Protein AF-A0AAV9N0G5-F1 (afdb_monomer)

Nearest PDB structures (foldseek):
  5c22-assembly3_C  TM=3.221E-01  e=1.112E+00  Escherichia coli
  5c22-assembly4_D  TM=3.201E-01  e=1.298E+00  Escherichia coli
  5c21-assembly1_B  TM=3.237E-01  e=1.767E+00  Escherichia coli
  5arn-assembly1_A  TM=2.434E-01  e=1.366E+00  Methylosinus trichosporium OB3b
  5c21-assembly1_A  TM=2.862E-01  e=2.170E+00  Escherichia coli

InterPro domains:
  IPR046539 Domain of unknown function DUF6604 [PF20253] (53-133)

pLDDT: mean 72.43, std 19.93, range [34.47, 94.75]

Sequence (168 aa):
MKMAGHTISQRSSWASLNTSDSENSGSDNDLEYKKCYGTSKRASRNVQSWLEREALWAPKTSKVSDLEGIAKTLVKTNVQMPDNILDDLKKTIECRKELNDIHKSRGNGDQSHIFALNAYRKVFKAFCPISPPPSPPQMPAVVSGNQSYALRLLDSKPKYTKKDPMWE

Mean predicted aligned error: 17.74 Å

Solvent-accessible surface area (backbone atoms only — not comparable to full-ato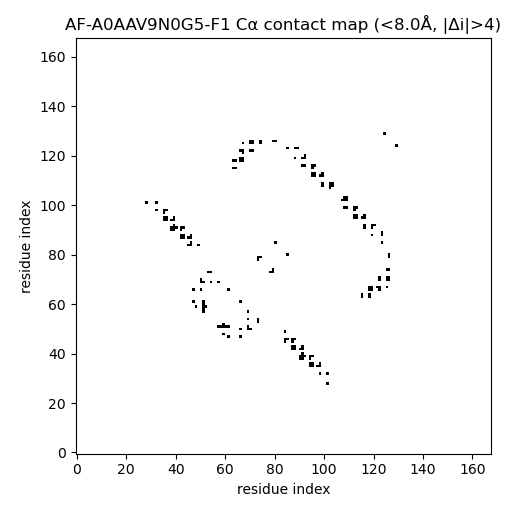m values): 10844 Å² total; per-residue (Å²): 134,90,81,85,90,86,83,86,84,84,79,88,82,89,85,88,85,88,88,85,91,80,80,98,75,70,62,62,71,52,50,50,44,51,52,33,51,54,49,22,54,53,26,45,47,52,40,48,55,48,54,31,61,74,36,75,86,48,59,94,75,66,53,67,82,47,46,40,59,52,38,46,52,38,44,75,71,70,52,77,80,54,68,73,48,49,50,27,46,52,49,23,42,51,28,28,48,51,51,41,51,54,24,46,76,71,74,51,71,52,62,67,40,52,53,49,33,54,32,52,51,46,30,49,45,49,76,51,62,77,73,74,74,81,71,76,80,79,71,78,83,77,86,70,82,83,79,84,92,87,84,86,89,86,86,75,82,85,83,86,59,103,78,65,79,90,79,119

Structure (mmCIF, N/CA/C/O backbone):
data_AF-A0AAV9N0G5-F1
#
_entry.id   AF-A0AAV9N0G5-F1
#
loop_
_atom_site.group_PDB
_atom_site.id
_atom_site.type_symbol
_atom_site.label_atom_id
_atom_site.label_alt_id
_atom_site.label_comp_id
_atom_site.label_asym_id
_atom_site.label_entity_id
_atom_site.label_seq_id
_atom_site.pdbx_PDB_ins_code
_atom_site.Cartn_x
_atom_site.Cartn_y
_atom_site.Cartn_z
_atom_site.occupancy
_atom_site.B_iso_or_equiv
_atom_site.auth_seq_id
_atom_site.auth_comp_id
_atom_site.auth_asym_id
_atom_site.auth_atom_id
_atom_site.pdbx_PDB_model_num
ATOM 1 N N . MET A 1 1 ? 3.344 48.373 12.106 1.00 39.03 1 MET A N 1
ATOM 2 C CA . MET A 1 1 ? 2.168 47.992 11.285 1.00 39.03 1 MET A CA 1
ATOM 3 C C . MET A 1 1 ? 2.707 47.320 10.019 1.00 39.03 1 MET A C 1
ATOM 5 O O . MET A 1 1 ? 3.513 47.950 9.359 1.00 39.03 1 MET A O 1
ATOM 9 N N . LYS A 1 2 ? 2.674 45.975 9.918 1.00 41.28 2 LYS A N 1
ATOM 10 C CA . LYS A 1 2 ? 1.790 45.144 9.045 1.00 41.28 2 LYS A CA 1
ATOM 11 C C . LYS A 1 2 ? 1.690 45.667 7.587 1.00 41.28 2 LYS A C 1
ATOM 13 O O . LYS A 1 2 ? 1.380 46.836 7.448 1.00 41.28 2 LYS A O 1
ATOM 18 N N . MET A 1 3 ? 1.824 44.920 6.479 1.00 38.88 3 MET A N 1
ATOM 19 C CA . MET A 1 3 ? 1.964 43.482 6.148 1.00 38.88 3 MET A CA 1
ATOM 20 C C . MET A 1 3 ? 2.287 43.321 4.635 1.00 38.88 3 MET A C 1
ATOM 22 O O . MET A 1 3 ? 1.864 44.166 3.858 1.00 38.88 3 MET A O 1
ATOM 26 N N . ALA A 1 4 ? 2.894 42.171 4.282 1.00 42.44 4 ALA A N 1
ATOM 27 C CA . ALA A 1 4 ? 2.817 41.384 3.026 1.00 42.44 4 ALA A CA 1
ATOM 28 C C . ALA A 1 4 ? 3.268 42.024 1.682 1.00 42.44 4 ALA A C 1
ATOM 30 O O . ALA A 1 4 ? 2.810 43.087 1.301 1.00 42.44 4 ALA A O 1
ATOM 31 N N . GLY A 1 5 ? 4.127 41.425 0.846 1.00 43.84 5 GLY A N 1
ATOM 32 C CA . GLY A 1 5 ? 4.474 40.010 0.670 1.00 43.84 5 GLY A CA 1
ATOM 33 C C . GLY A 1 5 ? 3.570 39.340 -0.375 1.00 43.84 5 GLY A C 1
ATOM 34 O O . GLY A 1 5 ? 2.619 38.669 0.004 1.00 43.84 5 GLY A O 1
ATOM 35 N N . HIS A 1 6 ? 3.860 39.520 -1.669 1.00 37.34 6 HIS A N 1
ATOM 36 C CA . HIS A 1 6 ? 3.240 38.776 -2.775 1.00 37.34 6 HIS A CA 1
ATOM 37 C C . HIS A 1 6 ? 4.332 38.102 -3.614 1.00 37.34 6 HIS A C 1
ATOM 39 O O . HIS A 1 6 ? 5.099 38.773 -4.300 1.00 37.34 6 HIS A O 1
ATOM 45 N N . THR A 1 7 ? 4.391 36.772 -3.572 1.00 47.69 7 THR A N 1
ATOM 46 C CA . THR A 1 7 ? 5.164 35.934 -4.497 1.00 47.69 7 THR A CA 1
ATOM 47 C C . THR A 1 7 ? 4.198 35.193 -5.419 1.00 47.69 7 THR A C 1
ATOM 49 O O . THR A 1 7 ? 3.305 34.474 -4.974 1.00 47.69 7 THR A O 1
ATOM 52 N N . ILE A 1 8 ? 4.361 35.406 -6.726 1.00 45.44 8 ILE A N 1
ATOM 53 C CA . ILE A 1 8 ? 3.591 34.766 -7.798 1.00 45.44 8 ILE A CA 1
ATOM 54 C C . ILE A 1 8 ? 4.227 33.410 -8.131 1.00 45.44 8 ILE A C 1
ATOM 56 O O . ILE A 1 8 ? 5.426 33.305 -8.380 1.00 45.44 8 ILE A O 1
ATOM 60 N N . SER A 1 9 ? 3.393 32.371 -8.117 1.00 38.22 9 SER A N 1
ATOM 61 C CA . SER A 1 9 ? 3.728 30.980 -8.418 1.00 38.22 9 SER A CA 1
ATOM 62 C C . SER A 1 9 ? 3.888 30.776 -9.929 1.00 38.22 9 SER A C 1
ATOM 64 O O . SER A 1 9 ? 2.927 30.933 -10.683 1.00 38.22 9 SER A O 1
ATOM 66 N N . GLN A 1 10 ? 5.093 30.414 -10.381 1.00 39.56 10 GLN A N 1
ATOM 67 C CA . GLN A 1 10 ? 5.304 29.930 -11.744 1.00 39.56 10 GLN A CA 1
ATOM 68 C C . GLN A 1 10 ? 4.916 28.452 -11.850 1.00 39.56 10 GLN A C 1
ATOM 70 O O . GLN A 1 10 ? 5.465 27.579 -11.180 1.00 39.56 10 GLN A O 1
ATOM 75 N N . ARG A 1 11 ? 3.944 28.192 -12.723 1.00 34.47 11 ARG A N 1
ATOM 76 C CA . ARG A 1 11 ? 3.442 26.874 -13.101 1.00 34.47 11 ARG A CA 1
ATOM 77 C C . ARG A 1 11 ? 4.265 26.401 -14.302 1.00 34.47 11 ARG A C 1
ATOM 79 O O . ARG A 1 11 ? 4.110 26.941 -15.393 1.00 34.47 11 ARG A O 1
ATOM 86 N N . SER A 1 12 ? 5.164 25.438 -14.108 1.00 37.09 12 SER A N 1
ATOM 87 C CA . SER A 1 12 ? 5.971 24.890 -15.204 1.00 37.09 12 SER A CA 1
ATOM 88 C C . SER A 1 12 ? 5.101 24.101 -16.183 1.00 37.09 12 SER A C 1
ATOM 90 O O . SER A 1 12 ? 4.548 23.051 -15.857 1.00 37.09 12 SER A O 1
ATOM 92 N N . SER A 1 13 ? 4.997 24.663 -17.383 1.00 36.81 13 SER A N 1
ATOM 93 C CA . SER A 1 13 ? 4.551 24.041 -18.623 1.00 36.81 13 SER A CA 1
ATOM 94 C C . SER A 1 13 ? 5.612 23.047 -19.103 1.00 36.81 13 SER A C 1
ATOM 96 O O . SER A 1 13 ? 6.780 23.414 -19.197 1.00 36.81 13 SER A O 1
ATOM 98 N N . TRP A 1 14 ? 5.221 21.814 -19.421 1.00 37.12 14 TRP A N 1
ATOM 99 C CA . TRP A 1 14 ? 6.067 20.871 -20.158 1.00 37.12 14 TRP A CA 1
ATOM 100 C C . TRP A 1 14 ? 5.244 20.239 -21.275 1.00 37.12 14 TRP A C 1
ATOM 102 O O . TRP A 1 14 ? 4.683 19.156 -21.135 1.00 37.12 14 TRP A O 1
ATOM 112 N N . ALA A 1 15 ? 5.162 20.959 -22.389 1.00 41.78 15 ALA A N 1
ATOM 113 C CA . ALA A 1 15 ? 4.809 20.408 -23.683 1.00 41.78 15 ALA A CA 1
ATOM 114 C C . ALA A 1 15 ? 5.865 20.868 -24.690 1.00 41.78 15 ALA A C 1
ATOM 116 O O . ALA A 1 15 ? 5.997 22.071 -24.917 1.00 41.78 15 ALA A O 1
ATOM 117 N N . SER A 1 16 ? 6.594 19.899 -25.256 1.00 37.62 16 SER A N 1
ATOM 118 C CA . SER A 1 16 ? 7.102 19.817 -26.643 1.00 37.62 16 SER A CA 1
ATOM 119 C C . SER A 1 16 ? 8.490 19.173 -26.694 1.00 37.62 16 SER A C 1
ATOM 121 O O . SER A 1 16 ? 9.440 19.735 -26.159 1.00 37.62 16 SER A O 1
ATOM 123 N N . LEU A 1 17 ? 8.616 18.028 -27.376 1.00 37.16 17 LEU A N 1
ATOM 124 C CA . LEU A 1 17 ? 9.277 17.921 -28.690 1.00 37.16 17 LEU A CA 1
ATOM 125 C C . LEU A 1 17 ? 9.405 16.452 -29.138 1.00 37.16 17 LEU A C 1
ATOM 127 O O . LEU A 1 17 ? 9.778 15.574 -28.366 1.00 37.16 17 LEU A O 1
ATOM 131 N N . ASN A 1 18 ? 9.076 16.231 -30.412 1.00 44.88 18 ASN A N 1
ATOM 132 C CA . ASN A 1 18 ? 9.256 14.997 -31.176 1.00 44.88 18 ASN A CA 1
ATOM 133 C C . ASN A 1 18 ? 10.724 14.814 -31.621 1.00 44.88 18 ASN A C 1
ATOM 135 O O . ASN A 1 18 ? 11.411 15.806 -31.867 1.00 44.88 18 ASN A O 1
ATOM 139 N N . THR A 1 19 ? 11.113 13.562 -31.907 1.00 38.09 19 THR A N 1
ATOM 140 C CA . THR A 1 19 ? 11.523 13.000 -33.231 1.00 38.09 19 THR A CA 1
ATOM 141 C C . THR A 1 19 ? 12.751 12.068 -33.157 1.00 38.09 19 THR A C 1
ATOM 143 O O . THR A 1 19 ? 13.756 12.409 -32.540 1.00 38.09 19 THR A O 1
ATOM 146 N N . SER A 1 20 ? 12.636 10.953 -33.898 1.00 40.00 20 SER A N 1
ATOM 147 C CA . SER A 1 20 ? 13.678 10.128 -34.547 1.00 40.00 20 SER A CA 1
ATOM 148 C C . SER A 1 20 ? 14.148 8.830 -33.868 1.00 40.00 20 SER A C 1
ATOM 150 O O . SER A 1 20 ? 14.986 8.820 -32.974 1.00 40.00 20 SER A O 1
ATOM 152 N N . ASP A 1 21 ? 13.574 7.741 -34.391 1.00 47.88 21 ASP A N 1
ATOM 153 C CA . ASP A 1 21 ? 14.130 6.418 -34.716 1.00 47.88 21 ASP A CA 1
ATOM 154 C C . ASP A 1 21 ? 15.424 5.942 -34.031 1.00 47.88 21 ASP A C 1
ATOM 156 O O . ASP A 1 21 ? 16.530 6.349 -34.385 1.00 47.88 21 ASP A O 1
ATOM 160 N N . SER A 1 22 ? 15.282 4.937 -33.157 1.00 39.03 22 SER A N 1
ATOM 161 C CA . SER A 1 22 ? 16.315 3.919 -32.931 1.00 39.03 22 SER A CA 1
ATOM 162 C C . SER A 1 22 ? 15.704 2.643 -32.323 1.00 39.03 22 SER A C 1
ATOM 164 O O . SER A 1 22 ? 15.284 2.607 -31.170 1.00 39.03 22 SER A O 1
ATOM 166 N N . GLU A 1 23 ? 15.575 1.626 -33.173 1.00 41.84 23 GLU A N 1
ATOM 167 C CA . GLU A 1 23 ? 15.734 0.190 -32.894 1.00 41.84 23 GLU A CA 1
ATOM 168 C C . GLU A 1 23 ? 15.075 -0.417 -31.630 1.00 41.84 23 GLU A C 1
ATOM 170 O O . GLU A 1 23 ? 15.661 -0.603 -30.567 1.00 41.84 23 GLU A O 1
ATOM 175 N N . ASN A 1 24 ? 13.817 -0.822 -31.816 1.00 47.38 24 ASN A N 1
ATOM 176 C CA . ASN A 1 24 ? 13.238 -2.142 -31.514 1.00 47.38 24 ASN A CA 1
ATOM 177 C C . ASN A 1 24 ? 14.028 -3.131 -30.608 1.00 47.38 24 ASN A C 1
ATOM 179 O O . ASN A 1 24 ? 14.406 -4.216 -31.046 1.00 47.38 24 ASN A O 1
ATOM 183 N N . SER A 1 25 ? 14.212 -2.808 -29.324 1.00 41.94 25 SER A N 1
ATOM 184 C CA . SER A 1 25 ? 14.412 -3.812 -28.248 1.00 41.94 25 SER A CA 1
ATOM 185 C C . SER A 1 25 ? 13.961 -3.359 -26.845 1.00 41.94 25 SER A C 1
ATOM 187 O O . SER A 1 25 ? 13.919 -4.162 -25.915 1.00 41.94 25 SER A O 1
ATOM 189 N N . GLY A 1 26 ? 13.542 -2.097 -26.680 1.00 50.53 26 GLY A N 1
ATOM 190 C CA . GLY A 1 26 ? 13.074 -1.531 -25.404 1.00 50.53 26 GLY A CA 1
ATOM 191 C C . GLY A 1 26 ? 11.568 -1.649 -25.125 1.00 50.53 26 GLY A C 1
ATOM 192 O O . GLY A 1 26 ? 11.080 -1.014 -24.199 1.00 50.53 26 GLY A O 1
ATOM 193 N N . SER A 1 27 ? 10.808 -2.403 -25.926 1.00 56.56 27 SER A N 1
ATOM 194 C CA . SER A 1 27 ? 9.344 -2.257 -26.018 1.00 56.56 27 SER A CA 1
ATOM 195 C C . SER A 1 27 ? 8.553 -2.855 -24.846 1.00 56.56 27 SER A C 1
ATOM 197 O O . SER A 1 27 ? 7.741 -2.157 -24.243 1.00 56.56 27 SER A O 1
ATOM 199 N N . ASP A 1 28 ? 8.767 -4.127 -24.502 1.00 60.72 28 ASP A N 1
ATOM 200 C CA . ASP A 1 28 ? 7.856 -4.826 -23.578 1.00 60.72 28 ASP A CA 1
ATOM 201 C C . ASP A 1 28 ? 8.125 -4.496 -22.110 1.00 60.72 28 ASP A C 1
ATOM 203 O O . ASP A 1 28 ? 7.219 -4.087 -21.386 1.00 60.72 28 ASP A O 1
ATOM 207 N N . ASN A 1 29 ? 9.388 -4.561 -21.678 1.00 64.31 29 ASN A N 1
ATOM 208 C CA . ASN A 1 29 ? 9.750 -4.308 -20.281 1.00 64.31 29 ASN A CA 1
ATOM 209 C C . ASN A 1 29 ? 9.427 -2.872 -19.832 1.00 64.31 29 ASN A C 1
ATOM 211 O O . ASN A 1 29 ? 9.123 -2.653 -18.662 1.00 64.31 29 ASN A O 1
ATOM 215 N N . ASP A 1 30 ? 9.490 -1.880 -20.726 1.00 75.56 30 ASP A N 1
ATOM 216 C CA . ASP A 1 30 ? 9.116 -0.497 -20.400 1.00 75.56 30 ASP A CA 1
ATOM 217 C C . ASP A 1 30 ? 7.597 -0.290 -20.371 1.00 75.56 30 ASP A C 1
ATOM 219 O O . ASP A 1 30 ? 7.098 0.527 -19.588 1.00 75.56 30 ASP A O 1
ATOM 223 N N . LEU A 1 31 ? 6.847 -1.022 -21.197 1.00 77.94 31 LEU A N 1
ATOM 224 C CA . LEU A 1 31 ? 5.388 -0.963 -21.215 1.00 77.94 31 LEU A CA 1
ATOM 225 C C . LEU A 1 31 ? 4.798 -1.687 -19.996 1.00 77.94 31 LEU A C 1
ATOM 227 O O . LEU A 1 31 ? 3.925 -1.137 -19.315 1.00 77.94 31 LEU A O 1
ATOM 231 N N . GLU A 1 32 ? 5.352 -2.850 -19.648 1.00 80.56 32 GLU A N 1
ATOM 232 C CA . GLU A 1 32 ? 5.075 -3.562 -18.399 1.00 80.56 32 GLU A CA 1
ATOM 233 C C . GLU A 1 32 ? 5.460 -2.722 -17.182 1.00 80.56 32 GLU A C 1
ATOM 235 O O . GLU A 1 32 ? 4.632 -2.537 -16.289 1.00 80.56 32 GLU A O 1
ATOM 240 N N . TYR A 1 33 ? 6.649 -2.105 -17.179 1.00 83.56 33 TYR A N 1
ATOM 241 C CA . TYR A 1 33 ? 7.070 -1.199 -16.110 1.00 83.56 33 TYR A CA 1
ATOM 242 C C . TYR A 1 33 ? 6.071 -0.054 -15.909 1.00 83.56 33 TYR A C 1
ATOM 244 O O . TYR A 1 33 ? 5.622 0.187 -14.789 1.00 83.56 33 TYR A O 1
ATOM 252 N N . LYS A 1 34 ? 5.674 0.647 -16.980 1.00 85.38 34 LYS A N 1
ATOM 253 C CA . LYS A 1 34 ? 4.725 1.773 -16.892 1.00 85.38 34 LYS A CA 1
ATOM 254 C C . LYS A 1 34 ? 3.355 1.327 -16.383 1.00 85.38 34 LYS A C 1
ATOM 256 O O . LYS A 1 34 ? 2.775 2.000 -15.525 1.00 85.38 34 LYS A O 1
ATOM 261 N N . LYS A 1 35 ? 2.848 0.192 -16.873 1.00 87.88 35 LYS A N 1
ATOM 262 C CA . LYS A 1 35 ? 1.565 -0.386 -16.445 1.00 87.88 35 LYS A CA 1
ATOM 263 C C . LYS A 1 35 ? 1.601 -0.783 -14.969 1.00 87.88 35 LYS A C 1
ATOM 265 O O . LYS A 1 35 ? 0.699 -0.425 -14.203 1.00 87.88 35 LYS A O 1
ATOM 270 N N . CYS A 1 36 ? 2.664 -1.470 -14.568 1.00 87.56 36 CYS A N 1
ATOM 271 C CA . CYS A 1 36 ? 2.897 -1.938 -13.212 1.00 87.56 36 CYS A CA 1
ATOM 272 C C . CYS A 1 36 ? 3.080 -0.761 -12.238 1.00 87.56 36 CYS A C 1
ATOM 274 O O . CYS A 1 36 ? 2.429 -0.694 -11.194 1.00 87.56 36 CYS A O 1
ATOM 276 N N . TYR A 1 37 ? 3.855 0.254 -12.625 1.00 86.94 37 TYR A N 1
ATOM 277 C CA . TYR A 1 37 ? 4.048 1.484 -11.858 1.00 86.94 37 TYR A CA 1
ATOM 278 C C . TYR A 1 37 ? 2.745 2.270 -11.673 1.00 86.94 37 TYR A C 1
ATOM 280 O O . TYR A 1 37 ? 2.417 2.669 -10.552 1.00 86.94 37 TYR A O 1
ATOM 288 N N . GLY A 1 38 ? 1.971 2.471 -12.745 1.00 87.81 38 GLY A N 1
ATOM 289 C CA . GLY A 1 38 ? 0.687 3.173 -12.686 1.00 87.81 38 GLY A CA 1
ATOM 290 C C . GLY A 1 38 ? -0.328 2.463 -11.786 1.00 87.81 38 GLY A C 1
ATOM 291 O O . GLY A 1 38 ? -0.956 3.099 -10.934 1.00 87.81 38 GLY A O 1
ATOM 292 N N . THR A 1 39 ? -0.430 1.139 -11.924 1.00 89.12 39 THR A N 1
ATOM 293 C CA . THR A 1 39 ? -1.305 0.296 -11.094 1.00 89.12 39 THR A CA 1
ATOM 294 C C . THR A 1 39 ? -0.867 0.332 -9.635 1.00 89.12 39 THR A C 1
ATOM 296 O O . THR A 1 39 ? -1.684 0.641 -8.766 1.00 89.12 39 THR A O 1
ATOM 299 N N . SER A 1 40 ? 0.430 0.128 -9.373 1.00 89.25 40 SER A N 1
ATOM 300 C CA . SER A 1 40 ? 1.007 0.203 -8.031 1.00 89.25 40 SER A CA 1
ATOM 301 C C . SER A 1 40 ? 0.693 1.540 -7.374 1.00 89.25 40 SER A C 1
ATOM 303 O O . SER A 1 40 ? 0.203 1.562 -6.254 1.00 89.25 40 SER A O 1
ATOM 305 N N . LYS A 1 41 ? 0.900 2.660 -8.077 1.00 89.31 41 LYS A N 1
ATOM 306 C CA . LYS A 1 41 ? 0.669 4.009 -7.544 1.00 89.31 41 LYS A CA 1
ATOM 307 C C . LYS A 1 41 ? -0.798 4.260 -7.191 1.00 89.31 41 LYS A C 1
ATOM 309 O O . LYS A 1 41 ? -1.083 4.900 -6.177 1.00 89.31 41 LYS A O 1
ATOM 314 N N . ARG A 1 42 ? -1.733 3.797 -8.026 1.00 91.50 42 ARG A N 1
ATOM 315 C CA . ARG A 1 42 ? -3.173 3.959 -7.777 1.00 91.50 42 ARG A CA 1
ATOM 316 C C . ARG A 1 42 ? -3.625 3.104 -6.596 1.00 91.50 42 ARG A C 1
ATOM 318 O O . ARG A 1 42 ? -4.247 3.636 -5.679 1.00 91.50 42 ARG A O 1
ATOM 325 N N . ALA A 1 43 ? -3.290 1.817 -6.615 1.00 91.88 43 ALA A N 1
ATOM 326 C CA . ALA A 1 43 ? -3.680 0.867 -5.581 1.00 91.88 43 ALA A CA 1
ATOM 327 C C . ALA A 1 43 ? -3.053 1.233 -4.225 1.00 91.88 43 ALA A C 1
ATOM 329 O O . ALA A 1 43 ? -3.752 1.314 -3.216 1.00 91.88 43 ALA A O 1
ATOM 330 N N . SER A 1 44 ? -1.770 1.610 -4.213 1.00 91.88 44 SER A N 1
ATOM 331 C CA . SER A 1 44 ? -1.060 2.018 -2.999 1.00 91.88 44 SER A CA 1
ATOM 332 C C . SER A 1 44 ? -1.676 3.262 -2.358 1.00 91.88 44 SER A C 1
ATOM 334 O O . SER A 1 44 ? -1.787 3.342 -1.135 1.00 91.88 44 SER A O 1
ATOM 336 N N . ARG A 1 45 ? -2.104 4.230 -3.183 1.00 91.75 45 ARG A N 1
ATOM 337 C CA . ARG A 1 45 ? -2.800 5.435 -2.720 1.00 91.75 45 ARG A CA 1
ATOM 338 C C . ARG A 1 45 ? -4.176 5.102 -2.159 1.00 91.75 45 ARG A C 1
ATOM 340 O O . ARG A 1 45 ? -4.544 5.677 -1.144 1.00 91.75 45 ARG A O 1
ATOM 347 N N . ASN A 1 46 ? -4.913 4.183 -2.784 1.00 93.06 46 ASN A N 1
ATOM 348 C CA . ASN A 1 46 ? -6.224 3.773 -2.289 1.00 93.06 46 ASN A CA 1
ATOM 349 C C . ASN A 1 46 ? -6.119 3.115 -0.904 1.00 93.06 46 ASN A C 1
ATOM 351 O O . ASN A 1 46 ? -6.813 3.523 0.023 1.00 93.06 46 ASN A O 1
ATOM 355 N N . VAL A 1 47 ? -5.171 2.185 -0.734 1.00 93.19 47 VAL A N 1
ATOM 356 C CA . VAL A 1 47 ? -4.884 1.546 0.561 1.00 93.19 47 VAL A CA 1
ATOM 357 C C . VAL A 1 47 ? -4.487 2.579 1.614 1.00 93.19 47 VAL A C 1
ATOM 359 O O . VAL A 1 47 ? -5.027 2.573 2.717 1.00 93.19 47 VAL A O 1
ATOM 362 N N . GLN A 1 48 ? -3.565 3.485 1.282 1.00 92.62 48 GLN A N 1
ATOM 363 C CA . GLN A 1 48 ? -3.120 4.521 2.212 1.00 92.62 48 GLN A CA 1
ATOM 364 C C . GLN A 1 48 ? -4.267 5.452 2.620 1.00 92.62 48 GLN A C 1
ATOM 366 O O . GLN A 1 48 ? -4.472 5.683 3.806 1.00 92.62 48 GLN A O 1
ATOM 371 N N . SER A 1 49 ? -5.046 5.947 1.657 1.00 91.00 49 SER A N 1
ATOM 372 C CA . SER A 1 49 ? -6.184 6.822 1.940 1.00 91.00 49 SER A CA 1
ATOM 373 C C . SER A 1 49 ? -7.280 6.127 2.747 1.00 91.00 49 SER A C 1
ATOM 375 O O . SER A 1 49 ? -7.964 6.792 3.520 1.00 91.00 49 SER A O 1
ATOM 377 N N . TRP A 1 50 ? -7.462 4.814 2.583 1.00 94.25 50 TRP A N 1
ATOM 378 C CA . TRP A 1 50 ? -8.362 4.043 3.436 1.00 94.25 50 TRP A CA 1
ATOM 379 C C . TRP A 1 50 ? -7.822 3.946 4.868 1.00 94.25 50 TRP A C 1
ATOM 381 O O . TRP A 1 50 ? -8.530 4.313 5.801 1.00 94.25 50 TRP A O 1
ATOM 391 N N . LEU A 1 51 ? -6.550 3.565 5.044 1.00 91.88 51 LEU A N 1
ATOM 392 C CA . LEU A 1 51 ? -5.911 3.485 6.365 1.00 91.88 51 LEU A CA 1
ATOM 393 C C . LEU A 1 51 ? -5.988 4.816 7.123 1.00 91.88 51 LEU A C 1
ATOM 395 O O . LEU A 1 51 ? -6.338 4.832 8.297 1.00 91.88 51 LEU A O 1
ATOM 399 N N . GLU A 1 52 ? -5.690 5.928 6.452 1.00 90.69 52 GLU A N 1
ATOM 400 C CA . GLU A 1 52 ? -5.750 7.274 7.036 1.00 90.69 52 GLU A CA 1
ATOM 401 C C . GLU A 1 52 ? -7.182 7.718 7.362 1.00 90.69 52 GLU A C 1
ATOM 403 O O . GLU A 1 52 ? -7.393 8.483 8.298 1.00 90.69 52 GLU A O 1
ATOM 408 N N . ARG A 1 53 ? -8.181 7.259 6.599 1.00 89.75 53 ARG A N 1
ATOM 409 C CA . ARG A 1 53 ? -9.591 7.568 6.869 1.00 89.75 53 ARG A CA 1
ATOM 410 C C . ARG A 1 53 ? -10.096 6.833 8.103 1.00 89.75 53 ARG A C 1
ATOM 412 O O . ARG A 1 53 ? -10.782 7.441 8.918 1.00 89.75 53 ARG A O 1
ATOM 419 N N . GLU A 1 54 ? -9.764 5.552 8.224 1.00 90.19 54 GLU A N 1
ATOM 420 C CA . GLU A 1 54 ? -10.169 4.736 9.372 1.00 90.19 54 GLU A CA 1
ATOM 421 C C . GLU A 1 54 ? -9.405 5.140 10.636 1.00 90.19 54 GLU A C 1
ATOM 423 O O . GLU A 1 54 ? -9.960 5.213 11.732 1.00 90.19 54 GLU A O 1
ATOM 428 N N . ALA A 1 55 ? -8.125 5.480 10.496 1.00 85.69 55 ALA A N 1
ATOM 429 C CA . ALA A 1 55 ? -7.330 6.023 11.582 1.00 85.69 55 ALA A CA 1
ATOM 430 C C . ALA A 1 55 ? -7.514 7.538 11.675 1.00 85.69 55 ALA A C 1
ATOM 432 O O . ALA A 1 55 ? -6.614 8.298 11.343 1.00 85.69 55 ALA A O 1
ATOM 433 N N . LEU A 1 56 ? -8.659 7.981 12.201 1.00 79.94 56 LEU A N 1
ATOM 434 C CA . LEU A 1 56 ? -8.998 9.402 12.406 1.00 79.94 56 LEU A CA 1
ATOM 435 C C . LEU A 1 56 ? -7.937 10.217 13.186 1.00 79.94 56 LEU A C 1
ATOM 437 O O . LEU A 1 56 ? -7.959 11.445 13.164 1.00 79.94 56 LEU A O 1
ATOM 441 N N . TRP A 1 57 ? -7.025 9.541 13.890 1.00 76.12 57 TRP A N 1
ATOM 442 C CA . TRP A 1 57 ? -5.895 10.112 14.631 1.00 76.12 57 TRP A CA 1
ATOM 443 C C . TRP A 1 57 ? -4.601 10.230 13.805 1.00 76.12 57 TRP A C 1
ATOM 445 O O . TRP A 1 57 ? -3.654 10.887 14.238 1.00 76.12 57 TRP A O 1
ATOM 455 N N . ALA A 1 58 ? -4.527 9.583 12.643 1.00 74.94 58 ALA A N 1
ATOM 456 C CA . ALA A 1 58 ? -3.372 9.616 11.763 1.00 74.94 58 ALA A CA 1
ATOM 457 C C . ALA A 1 58 ? -3.411 10.858 10.851 1.00 74.94 58 ALA A C 1
ATOM 459 O O . ALA A 1 58 ? -4.478 11.284 10.399 1.00 74.94 58 ALA A O 1
ATOM 460 N N . PRO A 1 59 ? -2.252 11.463 10.545 1.00 74.69 59 PRO A N 1
ATOM 461 C CA . PRO A 1 59 ? -2.191 12.545 9.572 1.00 74.69 59 PRO A CA 1
ATOM 462 C C . PRO A 1 59 ? -2.584 12.037 8.175 1.00 74.69 59 PRO A C 1
ATOM 464 O O . PRO A 1 59 ? -2.166 10.963 7.763 1.00 74.69 59 PRO A O 1
ATOM 467 N N . LYS A 1 60 ? -3.296 12.854 7.385 1.00 73.38 60 LYS A N 1
ATOM 468 C CA . LYS A 1 60 ? -3.710 12.554 5.986 1.00 73.38 60 LYS A CA 1
ATOM 469 C C . LYS A 1 60 ? -2.550 12.464 4.971 1.00 73.38 60 LYS A C 1
ATOM 471 O O . LYS A 1 60 ? -2.753 12.552 3.762 1.00 73.38 60 LYS A O 1
ATOM 476 N N . THR A 1 61 ? -1.320 12.435 5.468 1.00 75.81 61 THR A N 1
ATOM 477 C CA . THR A 1 61 ? -0.074 12.375 4.701 1.00 75.81 61 THR A CA 1
ATOM 478 C C . THR A 1 61 ? 0.913 11.472 5.435 1.00 75.81 61 THR A C 1
ATOM 480 O O . THR A 1 61 ? 2.078 11.836 5.627 1.00 75.81 61 THR A O 1
ATOM 483 N N . SER A 1 62 ? 0.435 10.331 5.932 1.00 79.69 62 SER A N 1
ATOM 484 C CA . SER A 1 62 ? 1.281 9.361 6.619 1.00 79.69 62 SER A CA 1
ATOM 485 C C . SER A 1 62 ? 2.371 8.862 5.679 1.00 79.69 62 SER A C 1
ATOM 487 O O . SER A 1 62 ? 2.165 8.672 4.477 1.00 79.69 62 SER A O 1
ATOM 489 N N . LYS A 1 63 ? 3.575 8.652 6.207 1.00 85.06 63 LYS A N 1
ATOM 490 C CA . LYS A 1 63 ? 4.632 8.037 5.408 1.00 85.06 63 LYS A CA 1
ATOM 491 C C . LYS A 1 63 ? 4.338 6.547 5.275 1.00 85.06 63 LYS A C 1
ATOM 493 O O . LYS A 1 63 ? 3.691 5.942 6.126 1.00 85.06 63 LYS A O 1
ATOM 498 N N . VAL A 1 64 ? 4.889 5.926 4.235 1.00 82.88 64 VAL A N 1
ATOM 499 C CA . VAL A 1 64 ? 4.784 4.471 4.025 1.00 82.88 64 VAL A CA 1
ATOM 500 C C . VAL A 1 64 ? 5.326 3.682 5.233 1.00 82.88 64 VAL A C 1
ATOM 502 O O . VAL A 1 64 ? 4.815 2.609 5.541 1.00 82.88 64 VAL A O 1
ATOM 505 N N . SER A 1 65 ? 6.296 4.244 5.968 1.00 84.12 65 SER A N 1
ATOM 506 C CA . SER A 1 65 ? 6.807 3.711 7.242 1.00 84.12 65 SER A CA 1
ATOM 507 C C . SER A 1 65 ? 5.744 3.573 8.330 1.00 84.12 65 SER A C 1
ATOM 509 O O . SER A 1 65 ? 5.826 2.666 9.155 1.00 84.12 65 SER A O 1
ATOM 511 N N . ASP A 1 66 ? 4.757 4.463 8.337 1.00 87.94 66 ASP A N 1
ATOM 512 C CA . ASP A 1 66 ? 3.817 4.623 9.447 1.00 87.94 66 ASP A CA 1
ATOM 513 C C . ASP A 1 66 ? 2.594 3.707 9.276 1.00 87.94 66 ASP A C 1
ATOM 515 O O . ASP A 1 66 ? 1.887 3.409 10.241 1.00 87.94 66 ASP A O 1
ATOM 519 N N . LEU A 1 67 ? 2.378 3.198 8.055 1.00 89.31 67 LEU A N 1
ATOM 520 C CA . LEU A 1 67 ? 1.234 2.355 7.697 1.00 89.31 67 LEU A CA 1
ATOM 521 C C . LEU A 1 67 ? 1.169 1.066 8.523 1.00 89.31 67 LEU A C 1
ATOM 523 O O . LEU A 1 67 ? 0.077 0.613 8.854 1.00 89.31 67 LEU A O 1
ATOM 527 N N . GLU A 1 68 ? 2.315 0.485 8.897 1.00 91.88 68 GLU A N 1
ATOM 528 C CA . GLU A 1 68 ? 2.355 -0.699 9.768 1.00 91.88 68 GLU A CA 1
ATOM 529 C C . GLU A 1 68 ? 1.750 -0.398 11.148 1.00 91.88 68 GLU A C 1
ATOM 531 O O . GLU A 1 68 ? 0.980 -1.201 11.678 1.00 91.88 68 GLU A O 1
ATOM 536 N N . GLY A 1 69 ? 2.100 0.752 11.732 1.00 89.81 69 GLY A N 1
ATOM 537 C CA . GLY A 1 69 ? 1.587 1.172 13.033 1.00 89.81 69 GLY A CA 1
ATOM 538 C C . GLY A 1 69 ? 0.083 1.414 12.981 1.00 89.81 69 GLY A C 1
ATOM 539 O O . GLY A 1 69 ? -0.650 0.910 13.830 1.00 89.81 69 GLY A O 1
ATOM 540 N N . ILE A 1 70 ? -0.376 2.104 11.933 1.00 90.88 70 ILE A N 1
ATOM 541 C CA . ILE A 1 70 ? -1.799 2.351 11.686 1.00 90.88 70 ILE A CA 1
ATOM 542 C C . ILE A 1 70 ? -2.564 1.029 11.555 1.00 90.88 70 ILE A C 1
ATOM 544 O O . ILE A 1 70 ? -3.532 0.808 12.281 1.0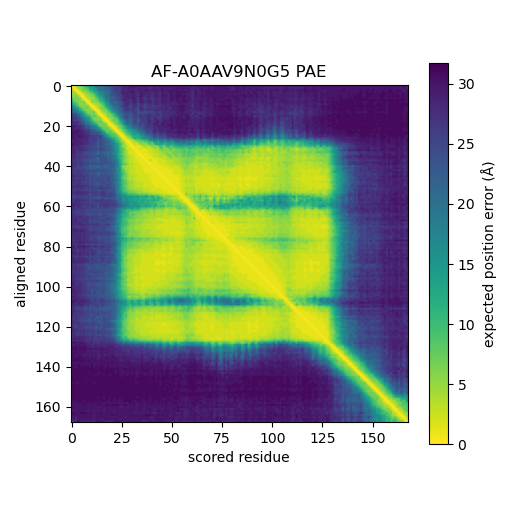0 90.88 70 ILE A O 1
ATOM 548 N N . ALA A 1 71 ? -2.091 0.119 10.701 1.00 92.38 71 ALA A N 1
ATOM 549 C CA . ALA A 1 71 ? -2.716 -1.182 10.476 1.00 92.38 71 ALA A CA 1
ATOM 550 C C . ALA A 1 71 ? -2.846 -2.001 11.769 1.00 92.38 71 ALA A C 1
ATOM 552 O O . ALA A 1 71 ? -3.917 -2.521 12.068 1.00 92.38 71 ALA A O 1
ATOM 553 N N . LYS A 1 72 ? -1.782 -2.077 12.580 1.00 91.31 72 LYS A N 1
ATOM 554 C CA . LYS A 1 72 ? -1.818 -2.794 13.867 1.00 91.31 72 LYS A CA 1
ATOM 555 C C . LYS A 1 72 ? -2.834 -2.198 14.836 1.00 91.31 72 LYS A C 1
ATOM 557 O O . LYS A 1 72 ? -3.500 -2.950 15.542 1.00 91.31 72 LYS A O 1
ATOM 562 N N . THR A 1 73 ? -2.940 -0.873 14.899 1.00 91.00 73 THR A N 1
ATOM 563 C CA . THR A 1 73 ? -3.924 -0.207 15.761 1.00 91.00 73 THR A CA 1
ATOM 564 C C . THR A 1 73 ? -5.347 -0.481 15.283 1.00 91.00 73 THR A C 1
ATOM 566 O O . THR A 1 73 ? -6.180 -0.845 16.105 1.00 91.00 73 THR A O 1
ATOM 569 N N . LEU A 1 74 ? -5.606 -0.403 13.974 1.00 92.00 74 LEU A N 1
ATOM 570 C CA . LEU A 1 74 ? -6.921 -0.694 13.392 1.00 92.00 74 LEU A CA 1
ATOM 571 C C . LEU A 1 74 ? -7.379 -2.132 13.674 1.00 92.00 74 LEU A C 1
ATOM 573 O O . LEU A 1 74 ? -8.507 -2.350 14.117 1.00 92.00 74 LEU A O 1
ATOM 577 N N . VAL A 1 75 ? -6.480 -3.106 13.513 1.00 91.75 75 VAL A N 1
ATOM 578 C CA . VAL A 1 75 ? -6.761 -4.515 13.832 1.00 91.75 75 VAL A CA 1
ATOM 579 C C . VAL A 1 75 ? -7.046 -4.702 15.325 1.00 91.75 75 VAL A C 1
ATOM 581 O O . VAL A 1 75 ? -7.981 -5.411 15.684 1.00 91.75 75 VAL A O 1
ATOM 584 N N . LYS A 1 76 ? -6.304 -4.023 16.213 1.00 90.19 76 LYS A N 1
ATOM 585 C CA . LYS A 1 76 ? -6.580 -4.041 17.664 1.00 90.19 76 LYS A CA 1
ATOM 586 C C . LYS A 1 76 ? -7.946 -3.451 18.016 1.00 90.19 76 LYS A C 1
ATOM 588 O O . LYS A 1 76 ? -8.553 -3.886 18.987 1.00 90.19 76 LYS A O 1
ATOM 593 N N . THR A 1 77 ? -8.428 -2.482 17.242 1.00 90.19 77 THR A N 1
ATOM 594 C CA . THR A 1 77 ? -9.770 -1.902 17.391 1.00 90.19 77 THR A CA 1
ATOM 595 C C . THR A 1 77 ? -10.859 -2.699 16.660 1.00 90.19 77 THR A C 1
ATOM 597 O O . THR A 1 77 ? -11.969 -2.200 16.522 1.00 90.19 77 THR A O 1
ATOM 600 N N . ASN A 1 78 ? -10.568 -3.926 16.201 1.00 89.31 78 ASN A N 1
ATOM 601 C CA . ASN A 1 78 ? -11.476 -4.789 15.431 1.00 89.31 78 ASN A CA 1
ATOM 602 C C . ASN A 1 78 ? -11.973 -4.183 14.104 1.00 89.31 78 ASN A C 1
ATOM 604 O O . ASN A 1 78 ? -13.021 -4.576 13.593 1.00 89.31 78 ASN A O 1
ATOM 608 N N . VAL A 1 79 ? -11.218 -3.254 13.512 1.00 91.81 79 VAL A N 1
ATOM 609 C CA . VAL A 1 79 ? -11.515 -2.744 12.168 1.00 91.81 79 VAL A CA 1
ATOM 610 C C . VAL A 1 79 ? -11.011 -3.757 11.148 1.00 91.81 79 VAL A C 1
ATOM 612 O O . VAL A 1 79 ? -9.823 -4.084 11.112 1.00 91.81 79 VAL A O 1
ATOM 615 N N . GLN A 1 80 ? -11.919 -4.255 10.313 1.00 91.44 80 GLN A N 1
ATOM 616 C CA . GLN A 1 80 ? -11.590 -5.170 9.225 1.00 91.44 80 GLN A CA 1
ATOM 617 C C . GLN A 1 80 ? -11.289 -4.401 7.939 1.00 91.44 80 GLN A C 1
ATOM 619 O O . GLN A 1 80 ? -11.905 -3.377 7.647 1.00 91.44 80 GLN A O 1
ATOM 624 N N . MET A 1 81 ? -10.333 -4.910 7.161 1.00 93.19 81 MET A N 1
ATOM 625 C CA . MET A 1 81 ? -10.040 -4.376 5.835 1.00 93.19 81 MET A CA 1
ATOM 626 C C . MET A 1 81 ? -11.070 -4.913 4.836 1.00 93.19 81 MET A C 1
ATOM 628 O O . MET A 1 81 ? -11.213 -6.131 4.743 1.00 93.19 81 MET A O 1
ATOM 632 N N . PRO A 1 82 ? -11.771 -4.050 4.085 1.00 93.25 82 PRO A N 1
ATOM 633 C CA . PRO A 1 82 ? -12.739 -4.500 3.095 1.00 93.25 82 PRO A CA 1
ATOM 634 C C . PRO A 1 82 ? -12.036 -5.139 1.888 1.00 93.25 82 PRO A C 1
ATOM 636 O O . PRO A 1 82 ? -10.920 -4.750 1.526 1.00 93.25 82 PRO A O 1
ATOM 639 N N . ASP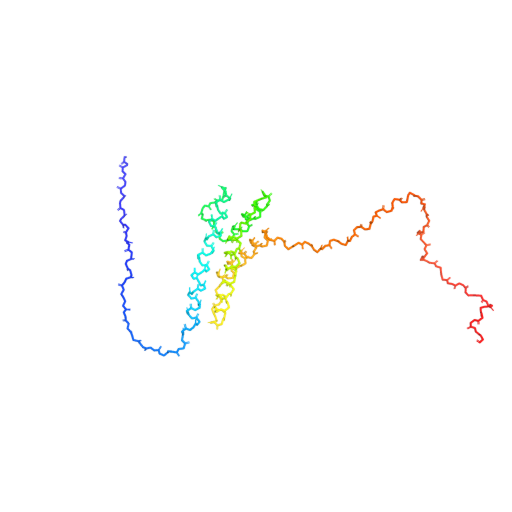 A 1 83 ? -12.706 -6.096 1.242 1.00 92.25 83 ASP A N 1
ATOM 640 C CA . ASP A 1 83 ? -12.116 -6.956 0.204 1.00 92.25 83 ASP A CA 1
ATOM 641 C C . ASP A 1 83 ? -11.515 -6.174 -0.969 1.00 92.25 83 ASP A C 1
ATOM 643 O O . ASP A 1 83 ? -10.427 -6.489 -1.444 1.00 92.25 83 ASP A O 1
ATOM 647 N N . ASN A 1 84 ? -12.162 -5.086 -1.393 1.00 93.44 84 ASN A N 1
ATOM 648 C CA . ASN A 1 84 ? -11.658 -4.238 -2.474 1.00 93.44 84 ASN A CA 1
ATOM 649 C C . ASN A 1 84 ? -10.319 -3.561 -2.122 1.00 93.44 84 ASN A C 1
ATOM 651 O O . ASN A 1 84 ? -9.467 -3.384 -2.992 1.00 93.44 84 ASN A O 1
ATOM 655 N N . ILE A 1 85 ? -10.121 -3.188 -0.853 1.00 94.75 85 ILE A N 1
ATOM 656 C CA . ILE A 1 85 ? -8.863 -2.607 -0.368 1.00 94.75 85 ILE A CA 1
ATOM 657 C C . ILE A 1 85 ? -7.813 -3.700 -0.172 1.00 94.75 85 ILE A C 1
ATOM 659 O O . ILE A 1 85 ? -6.638 -3.477 -0.467 1.00 94.75 85 ILE A O 1
ATOM 663 N N . LEU A 1 86 ? -8.225 -4.890 0.268 1.00 93.88 86 LEU A N 1
ATOM 664 C CA . LEU A 1 86 ? -7.343 -6.048 0.370 1.00 93.88 86 LEU A CA 1
ATOM 665 C C . LEU A 1 86 ? -6.806 -6.473 -1.006 1.00 93.88 86 LEU A C 1
ATOM 667 O O . LEU A 1 86 ? -5.619 -6.775 -1.138 1.00 93.88 86 LEU A O 1
ATOM 671 N N . ASP A 1 87 ? -7.643 -6.449 -2.040 1.00 93.19 87 ASP A N 1
ATOM 672 C CA . ASP A 1 87 ? -7.233 -6.728 -3.417 1.00 93.19 87 ASP A CA 1
ATOM 673 C C . ASP A 1 87 ? -6.272 -5.667 -3.956 1.00 93.19 87 ASP A C 1
ATOM 675 O O . ASP A 1 87 ? -5.261 -6.003 -4.577 1.00 93.1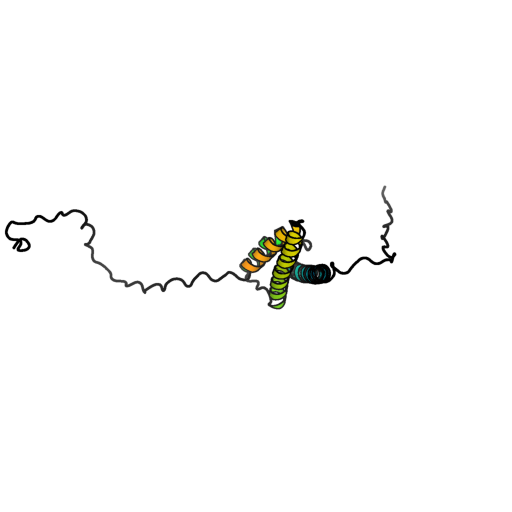9 87 ASP A O 1
ATOM 679 N N . ASP A 1 88 ? -6.520 -4.388 -3.671 1.00 94.06 88 ASP A N 1
ATOM 680 C CA . ASP A 1 88 ? -5.585 -3.316 -4.016 1.00 94.06 88 ASP A CA 1
ATOM 681 C C . ASP A 1 88 ? -4.253 -3.443 -3.258 1.00 94.06 88 ASP A C 1
ATOM 683 O O . ASP A 1 88 ? -3.184 -3.161 -3.811 1.00 94.06 88 ASP A O 1
ATOM 687 N N . LEU A 1 89 ? -4.275 -3.928 -2.015 1.00 94.06 89 LEU A N 1
ATOM 688 C CA . LEU A 1 89 ? -3.068 -4.222 -1.248 1.00 94.06 89 LEU A CA 1
ATOM 689 C C . LEU A 1 89 ? -2.266 -5.370 -1.875 1.00 94.06 89 LEU A C 1
ATOM 691 O O . LEU A 1 89 ? -1.053 -5.232 -2.051 1.00 94.06 89 LEU A O 1
ATOM 695 N N . LYS A 1 90 ? -2.926 -6.466 -2.272 1.00 94.25 90 LYS A N 1
ATOM 696 C CA . LYS A 1 90 ? -2.284 -7.585 -2.987 1.00 94.25 90 LYS A CA 1
ATOM 697 C C . LYS A 1 90 ? -1.668 -7.121 -4.308 1.00 94.25 90 LYS A C 1
ATOM 699 O O . LYS A 1 90 ? -0.471 -7.317 -4.510 1.00 94.25 90 LYS A O 1
ATOM 704 N N . LYS A 1 91 ? -2.429 -6.392 -5.134 1.00 93.69 91 LYS A N 1
ATOM 705 C CA . LYS A 1 91 ? -1.935 -5.804 -6.393 1.00 93.69 91 LYS A CA 1
ATOM 706 C C . LYS A 1 91 ? -0.745 -4.881 -6.163 1.00 93.69 91 LYS A 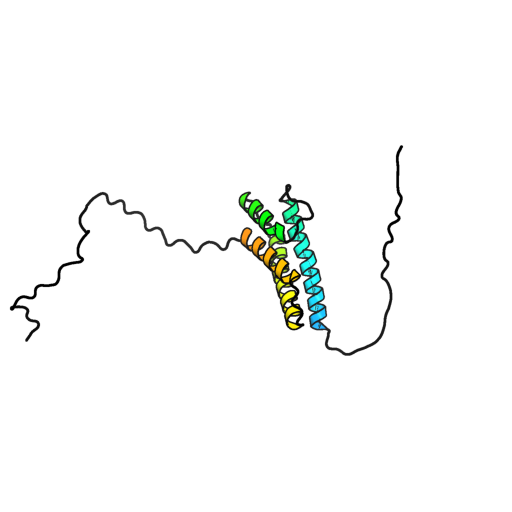C 1
ATOM 708 O O . LYS A 1 91 ? 0.222 -4.909 -6.914 1.00 93.69 91 LYS A O 1
ATOM 713 N N . THR A 1 92 ? -0.775 -4.070 -5.105 1.00 92.81 92 THR A N 1
ATOM 714 C CA . THR A 1 92 ? 0.353 -3.195 -4.760 1.00 92.81 92 THR A CA 1
ATOM 715 C C . THR A 1 92 ? 1.614 -4.005 -4.462 1.00 92.81 92 THR A C 1
ATOM 717 O O . THR A 1 92 ? 2.690 -3.635 -4.933 1.00 92.81 92 THR A O 1
ATOM 720 N N . ILE A 1 93 ? 1.495 -5.097 -3.701 1.00 93.00 93 ILE A N 1
ATOM 721 C CA . ILE A 1 93 ? 2.610 -5.990 -3.356 1.00 93.00 93 ILE A CA 1
ATOM 722 C C . ILE A 1 93 ? 3.165 -6.681 -4.607 1.00 93.00 93 ILE A C 1
ATOM 724 O O . ILE A 1 93 ? 4.382 -6.698 -4.790 1.00 93.00 93 ILE A O 1
ATOM 728 N N . GLU A 1 94 ? 2.296 -7.217 -5.463 1.00 93.19 94 GLU A N 1
ATOM 729 C CA . GLU A 1 94 ? 2.676 -7.862 -6.726 1.00 93.19 94 GLU A CA 1
ATOM 730 C C . GLU A 1 94 ? 3.398 -6.879 -7.646 1.00 93.19 94 GLU A C 1
ATOM 732 O O . GLU A 1 94 ? 4.557 -7.103 -7.994 1.00 93.19 94 GLU A O 1
ATOM 737 N N . CYS A 1 95 ? 2.793 -5.719 -7.912 1.00 90.81 95 CYS A N 1
ATOM 738 C CA . CYS A 1 95 ? 3.405 -4.720 -8.774 1.00 90.81 95 CYS A CA 1
ATOM 739 C C . CYS A 1 95 ? 4.740 -4.199 -8.214 1.00 90.81 95 CYS A C 1
ATOM 741 O O . CYS A 1 95 ? 5.708 -4.000 -8.941 1.00 90.81 95 CYS A O 1
ATOM 743 N N . ARG A 1 96 ? 4.851 -3.979 -6.896 1.00 89.81 96 ARG A N 1
ATOM 744 C CA . ARG A 1 96 ? 6.125 -3.542 -6.289 1.00 89.81 96 ARG A CA 1
ATOM 745 C C . ARG A 1 96 ? 7.211 -4.611 -6.390 1.00 89.81 96 ARG A C 1
ATOM 747 O O . ARG A 1 96 ? 8.381 -4.249 -6.492 1.00 89.81 96 ARG A O 1
ATOM 754 N N . LYS A 1 97 ? 6.839 -5.893 -6.350 1.00 90.88 97 LYS A N 1
ATOM 755 C CA . LYS A 1 97 ? 7.761 -7.011 -6.562 1.00 90.88 97 LYS A CA 1
ATOM 756 C C . LYS A 1 97 ? 8.258 -7.025 -8.010 1.00 90.88 97 LYS A C 1
ATOM 758 O O . LYS A 1 97 ? 9.466 -7.010 -8.205 1.00 90.88 97 LYS A O 1
ATOM 763 N N . GLU A 1 98 ? 7.354 -6.945 -8.984 1.00 89.69 98 GLU A N 1
ATOM 764 C CA . GLU A 1 98 ? 7.699 -6.887 -10.413 1.00 89.69 98 GLU A CA 1
ATOM 765 C C . GLU A 1 98 ? 8.611 -5.699 -10.737 1.00 89.69 98 GLU A C 1
ATOM 767 O O . GLU A 1 98 ? 9.666 -5.877 -11.336 1.00 89.69 98 GLU A O 1
ATOM 772 N N . LEU A 1 99 ? 8.274 -4.492 -10.264 1.00 87.25 99 LEU A N 1
ATOM 773 C CA . LEU A 1 99 ? 9.111 -3.302 -10.471 1.00 87.25 99 LEU A CA 1
ATOM 774 C C . LEU A 1 99 ? 10.513 -3.485 -9.892 1.00 87.25 99 LEU A C 1
ATOM 776 O O . LEU A 1 99 ? 11.495 -3.091 -10.512 1.00 87.25 99 LEU A O 1
ATOM 780 N N . ASN A 1 100 ? 10.617 -4.088 -8.708 1.00 89.25 100 ASN A N 1
ATOM 781 C CA . ASN A 1 100 ? 11.904 -4.374 -8.093 1.00 89.25 100 ASN A CA 1
ATOM 782 C C . ASN A 1 100 ? 12.709 -5.419 -8.883 1.00 89.25 100 ASN A C 1
ATOM 784 O O . ASN A 1 100 ? 13.928 -5.299 -8.974 1.00 89.25 100 ASN A O 1
ATOM 788 N N . ASP A 1 101 ? 12.052 -6.420 -9.462 1.00 87.62 101 ASP A N 1
ATOM 789 C CA . ASP A 1 101 ? 12.713 -7.441 -10.276 1.00 87.62 101 ASP A CA 1
ATOM 790 C C . ASP A 1 101 ? 13.194 -6.857 -11.623 1.00 87.62 101 ASP A C 1
ATOM 792 O O . ASP A 1 101 ? 14.329 -7.118 -12.024 1.00 87.62 101 ASP A O 1
ATOM 796 N N . ILE A 1 102 ? 12.414 -5.959 -12.245 1.00 85.94 102 ILE A N 1
ATOM 797 C CA . IL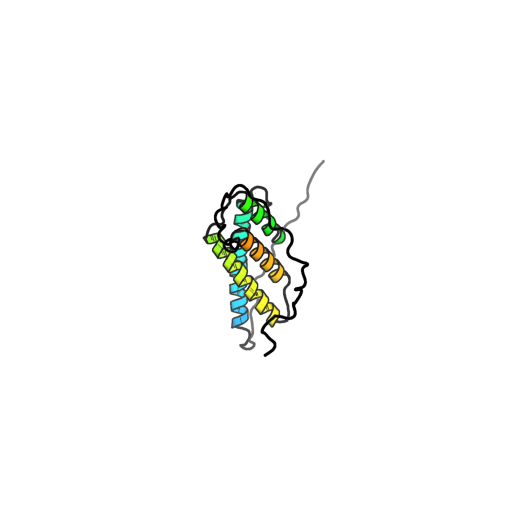E A 1 102 ? 12.829 -5.169 -13.424 1.00 85.94 102 ILE A CA 1
ATOM 798 C C . ILE A 1 102 ? 14.025 -4.261 -13.090 1.00 85.94 102 ILE A C 1
ATOM 800 O O . ILE A 1 102 ? 14.977 -4.148 -13.857 1.00 85.94 102 ILE A O 1
ATOM 804 N N . HIS A 1 103 ? 14.010 -3.602 -11.933 1.00 83.06 103 HIS A N 1
ATOM 805 C CA . HIS A 1 103 ? 15.108 -2.735 -11.490 1.00 83.06 103 HIS A CA 1
ATOM 806 C C . HIS A 1 103 ? 16.396 -3.519 -11.213 1.00 83.06 103 HIS A C 1
ATOM 808 O O . HIS A 1 103 ? 17.487 -3.097 -11.603 1.00 83.06 103 HIS A O 1
ATOM 814 N N . LYS A 1 104 ? 16.276 -4.704 -10.602 1.00 84.94 104 LYS A N 1
ATOM 815 C CA . LYS A 1 104 ? 17.401 -5.627 -10.404 1.00 84.94 104 LYS A CA 1
ATOM 816 C C . LYS A 1 104 ? 17.995 -6.108 -11.722 1.00 84.94 104 LYS A C 1
ATOM 818 O O . LYS A 1 104 ? 19.217 -6.124 -11.838 1.00 84.94 104 LYS A O 1
ATOM 823 N N . SER A 1 105 ? 17.167 -6.474 -12.704 1.00 83.56 105 SER A N 1
ATOM 824 C CA . SER A 1 105 ? 17.666 -6.919 -14.013 1.00 83.56 105 SER A CA 1
ATOM 825 C C . SER A 1 105 ? 18.388 -5.803 -14.776 1.00 83.56 105 SER A C 1
ATOM 827 O O . SER A 1 105 ? 19.313 -6.082 -15.531 1.00 83.56 105 SER A O 1
ATOM 829 N N . ARG A 1 106 ? 18.042 -4.536 -14.510 1.00 82.06 106 ARG A N 1
ATOM 830 C CA . ARG A 1 106 ? 18.724 -3.340 -15.038 1.00 82.06 106 ARG A CA 1
ATOM 831 C C . ARG A 1 106 ? 19.970 -2.920 -14.242 1.00 82.06 106 ARG A C 1
ATOM 833 O O . ARG A 1 106 ? 20.584 -1.912 -14.575 1.00 82.06 106 ARG A O 1
ATOM 840 N N . GLY A 1 107 ? 20.333 -3.642 -13.178 1.00 78.19 107 GLY A N 1
ATOM 841 C CA . GLY A 1 107 ? 21.479 -3.312 -12.322 1.00 78.19 107 GLY A CA 1
ATOM 842 C C . GLY A 1 107 ? 21.276 -2.089 -11.418 1.00 78.19 107 GLY A C 1
ATOM 843 O O . GLY A 1 107 ? 22.225 -1.641 -10.780 1.00 78.19 107 GLY A O 1
ATOM 844 N N . ASN A 1 108 ? 20.053 -1.559 -11.326 1.00 72.06 108 ASN A N 1
ATOM 845 C CA . ASN A 1 108 ? 19.726 -0.391 -10.514 1.00 72.06 108 ASN A CA 1
ATOM 846 C C . ASN A 1 108 ? 18.645 -0.755 -9.494 1.00 72.06 108 ASN A C 1
ATOM 848 O O . ASN A 1 108 ? 17.467 -0.474 -9.687 1.00 72.06 108 ASN A O 1
ATOM 852 N N . GLY A 1 109 ? 19.038 -1.439 -8.419 1.00 66.38 109 GLY A N 1
ATOM 853 C CA . GLY A 1 109 ? 18.118 -1.833 -7.355 1.00 66.38 109 GLY A CA 1
ATOM 854 C C . GLY A 1 109 ? 17.558 -0.619 -6.612 1.00 66.38 109 GLY A C 1
ATOM 855 O O . GLY A 1 109 ? 18.213 -0.080 -5.720 1.00 66.38 109 GLY A O 1
ATOM 856 N N . ASP A 1 110 ? 16.335 -0.212 -6.943 1.00 75.56 110 ASP A N 1
ATOM 857 C CA . ASP A 1 110 ? 15.678 0.914 -6.286 1.00 75.56 110 ASP A CA 1
ATOM 858 C C . ASP A 1 110 ? 15.194 0.529 -4.875 1.00 75.56 110 ASP A C 1
ATOM 860 O O . ASP A 1 110 ? 14.168 -0.135 -4.670 1.00 75.56 110 ASP A O 1
ATOM 864 N N . GLN A 1 111 ? 15.944 0.998 -3.877 1.00 80.38 111 GLN A N 1
ATOM 865 C CA . GLN A 1 111 ? 15.655 0.799 -2.456 1.00 80.38 111 GLN A CA 1
ATOM 866 C C . GLN A 1 111 ? 14.278 1.338 -2.046 1.00 80.38 111 GLN A C 1
ATOM 868 O O . GLN A 1 111 ? 13.676 0.828 -1.099 1.00 80.38 111 GLN A O 1
ATOM 873 N N . SER A 1 112 ? 13.733 2.325 -2.765 1.00 80.75 112 SER A N 1
ATOM 874 C CA . SER A 1 112 ? 12.412 2.881 -2.471 1.00 80.75 112 SER A CA 1
ATOM 875 C C . SER A 1 112 ? 11.290 1.874 -2.750 1.00 80.75 112 SER A C 1
ATOM 877 O O . SER A 1 112 ? 10.340 1.771 -1.965 1.00 80.75 112 SER A O 1
ATOM 879 N N . HIS A 1 113 ? 11.416 1.063 -3.809 1.00 81.94 113 HIS A N 1
ATOM 880 C CA . HIS A 1 113 ? 10.457 0.003 -4.124 1.00 81.94 113 HIS A CA 1
ATOM 881 C C . HIS A 1 113 ? 10.518 -1.129 -3.098 1.00 81.94 113 HIS A C 1
ATOM 883 O O . HIS A 1 113 ? 9.464 -1.595 -2.661 1.00 81.94 113 HIS A O 1
ATOM 889 N N . ILE A 1 114 ? 11.719 -1.515 -2.656 1.00 86.56 114 ILE A N 1
ATOM 890 C CA . ILE A 1 114 ? 11.920 -2.536 -1.615 1.00 86.56 114 ILE A CA 1
ATOM 891 C C . ILE A 1 114 ? 11.329 -2.076 -0.283 1.00 86.56 114 ILE A C 1
ATOM 893 O O . ILE A 1 114 ? 10.600 -2.825 0.373 1.00 86.56 114 ILE A O 1
ATOM 897 N N . PHE A 1 115 ? 11.613 -0.834 0.110 1.00 88.31 115 PHE A N 1
ATOM 898 C CA . PHE A 1 115 ? 11.088 -0.259 1.340 1.00 88.31 115 PHE A CA 1
ATOM 899 C C . PHE A 1 115 ? 9.555 -0.248 1.337 1.00 88.31 115 PHE A C 1
ATOM 901 O O . PHE A 1 115 ? 8.925 -0.744 2.275 1.00 88.31 115 PHE A O 1
ATOM 908 N N . ALA A 1 116 ? 8.952 0.245 0.251 1.00 87.50 116 ALA A N 1
ATOM 909 C CA . ALA A 1 116 ? 7.503 0.274 0.109 1.00 87.50 116 ALA A CA 1
ATOM 910 C C . ALA A 1 116 ? 6.894 -1.136 0.097 1.00 87.50 116 ALA A C 1
ATOM 912 O O . ALA A 1 116 ? 5.921 -1.388 0.807 1.00 87.50 116 ALA A O 1
ATOM 913 N N . LEU A 1 117 ? 7.489 -2.075 -0.647 1.00 91.19 117 LEU A N 1
ATOM 914 C CA . LEU A 1 117 ? 7.065 -3.477 -0.683 1.00 91.19 117 LEU A CA 1
ATOM 915 C C . LEU A 1 117 ? 7.022 -4.088 0.722 1.00 91.19 117 LEU A C 1
ATOM 917 O O . LEU A 1 117 ? 6.036 -4.725 1.096 1.00 91.19 117 LEU A O 1
ATOM 921 N N . ASN A 1 118 ? 8.076 -3.877 1.511 1.00 91.62 118 ASN A N 1
ATOM 922 C CA . ASN A 1 118 ? 8.153 -4.394 2.872 1.00 91.62 118 ASN A CA 1
ATOM 923 C C . ASN A 1 118 ? 7.075 -3.787 3.773 1.00 91.62 118 ASN A C 1
ATOM 925 O O . ASN A 1 118 ? 6.442 -4.524 4.526 1.00 91.62 118 ASN A O 1
ATOM 929 N N . ALA A 1 119 ? 6.813 -2.484 3.674 1.00 91.06 119 ALA A N 1
ATOM 930 C CA . ALA A 1 119 ? 5.744 -1.849 4.438 1.00 91.06 119 ALA A CA 1
ATOM 931 C C . ALA A 1 119 ? 4.362 -2.440 4.105 1.00 91.06 119 ALA A C 1
ATOM 933 O O . ALA A 1 119 ? 3.646 -2.866 5.013 1.00 91.06 119 ALA A O 1
ATOM 934 N N . TYR A 1 120 ? 4.011 -2.568 2.820 1.00 92.69 120 TYR A N 1
ATOM 935 C CA . TYR A 1 120 ? 2.722 -3.141 2.412 1.00 92.69 120 TYR A CA 1
ATOM 936 C C . TYR A 1 120 ? 2.573 -4.616 2.808 1.00 92.69 120 TYR A C 1
ATOM 938 O O . TYR A 1 120 ? 1.504 -5.023 3.257 1.00 92.69 120 TYR A O 1
ATOM 946 N N . ARG A 1 121 ? 3.646 -5.416 2.755 1.00 93.69 121 ARG A N 1
ATOM 947 C CA . ARG A 1 121 ? 3.628 -6.798 3.274 1.00 93.69 121 ARG A CA 1
ATOM 948 C C . ARG A 1 121 ? 3.326 -6.864 4.767 1.00 93.69 121 ARG A C 1
ATOM 950 O O . ARG A 1 121 ? 2.614 -7.763 5.210 1.00 93.69 121 ARG A O 1
ATOM 957 N N . LYS A 1 122 ? 3.857 -5.928 5.553 1.00 93.19 122 LYS A N 1
ATOM 958 C CA . LYS A 1 122 ? 3.574 -5.868 6.991 1.00 93.19 122 LYS A CA 1
ATOM 959 C C . LYS A 1 122 ? 2.135 -5.447 7.274 1.00 93.19 122 LYS A C 1
ATOM 961 O O . LYS A 1 122 ? 1.520 -6.029 8.162 1.00 93.19 122 LYS A O 1
ATOM 966 N N . VAL A 1 123 ? 1.589 -4.505 6.500 1.00 91.94 123 VAL A N 1
ATOM 967 C CA . VAL A 1 123 ? 0.158 -4.157 6.547 1.00 91.94 123 VAL A CA 1
ATOM 968 C C . VAL A 1 123 ? -0.691 -5.390 6.238 1.00 91.94 123 VAL A C 1
ATOM 970 O O . VAL A 1 123 ? -1.576 -5.726 7.017 1.00 91.94 123 VAL A O 1
ATOM 973 N N . PHE A 1 124 ? -0.372 -6.120 5.166 1.00 93.00 124 PHE A N 1
ATOM 974 C CA . PHE A 1 124 ? -1.086 -7.345 4.798 1.00 93.00 124 PHE A CA 1
ATOM 975 C C . PHE A 1 124 ? -1.055 -8.383 5.925 1.00 93.00 124 PHE A C 1
ATOM 977 O O . PHE A 1 124 ? -2.091 -8.911 6.310 1.00 93.00 124 PHE A O 1
ATOM 984 N N . LYS A 1 125 ? 0.117 -8.613 6.528 1.00 91.75 125 LYS A N 1
ATOM 985 C CA . LYS A 1 125 ? 0.270 -9.534 7.663 1.00 91.75 125 LYS A CA 1
ATOM 986 C C . LYS A 1 125 ? -0.525 -9.105 8.903 1.00 91.75 125 LYS A C 1
ATOM 988 O O . LYS A 1 125 ? -0.916 -9.964 9.685 1.00 91.75 125 LYS A O 1
ATOM 993 N N . ALA A 1 126 ? -0.732 -7.803 9.109 1.00 90.25 126 ALA A N 1
ATOM 994 C CA . ALA A 1 126 ? -1.519 -7.309 10.235 1.00 90.25 126 ALA A CA 1
ATOM 995 C C . ALA A 1 126 ? -3.007 -7.665 10.083 1.00 90.25 126 ALA A C 1
ATOM 997 O O . ALA A 1 126 ? -3.606 -8.135 11.044 1.00 90.25 126 ALA A O 1
ATOM 998 N N . PHE A 1 127 ? -3.580 -7.478 8.890 1.00 88.88 127 PHE A N 1
ATOM 999 C CA . PHE A 1 127 ? -4.999 -7.752 8.619 1.00 88.88 127 PHE A CA 1
ATOM 1000 C C . PHE A 1 127 ? -5.298 -9.218 8.299 1.00 88.88 127 PHE A C 1
ATOM 1002 O O . PHE A 1 127 ? -6.400 -9.692 8.554 1.00 88.88 127 PHE A O 1
ATOM 1009 N N . CYS A 1 128 ? -4.316 -9.946 7.776 1.00 87.31 128 CYS A N 1
ATOM 1010 C CA . CYS A 1 128 ? -4.398 -11.377 7.522 1.00 87.31 128 CYS A CA 1
ATOM 1011 C C . CYS A 1 128 ? -3.343 -12.094 8.372 1.00 87.31 128 CYS A C 1
ATOM 1013 O O . CYS A 1 128 ? -2.319 -12.534 7.830 1.00 87.31 128 CYS A O 1
ATOM 1015 N N . PRO A 1 129 ? -3.538 -12.199 9.702 1.00 76.00 129 PRO A N 1
ATOM 1016 C CA . PRO A 1 129 ? -2.683 -13.048 10.506 1.00 76.00 129 PRO A CA 1
ATOM 1017 C C . PRO A 1 129 ? -2.809 -14.463 9.946 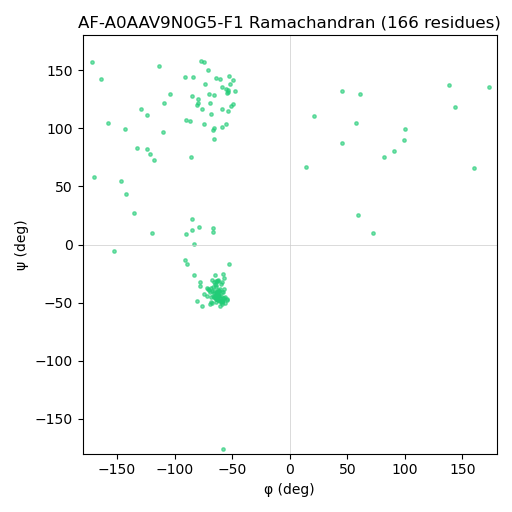1.00 76.00 129 PRO A C 1
ATOM 1019 O O . PRO A 1 129 ? -3.895 -15.041 9.928 1.00 76.00 129 PRO A O 1
ATOM 1022 N N . ILE A 1 130 ? -1.701 -15.005 9.436 1.00 65.62 130 ILE A N 1
ATOM 1023 C CA . ILE A 1 130 ? -1.613 -16.431 9.128 1.00 65.62 130 ILE A CA 1
ATOM 1024 C C . ILE A 1 130 ? -2.005 -17.125 10.426 1.00 65.62 130 ILE A C 1
ATOM 1026 O O . ILE A 1 130 ? -1.335 -16.924 11.443 1.00 65.62 130 ILE A O 1
ATOM 1030 N N . SER A 1 131 ? -3.135 -17.833 10.397 1.00 53.84 131 SER A N 1
ATOM 1031 C CA . SER A 1 131 ? -3.654 -18.535 11.564 1.00 53.84 131 SER A CA 1
ATOM 1032 C C . SER A 1 131 ? -2.507 -19.331 12.191 1.00 53.84 131 SER A C 1
ATOM 1034 O O . SER A 1 131 ? -1.759 -19.974 11.440 1.00 53.84 131 SER A O 1
ATOM 1036 N N . PRO A 1 132 ? -2.295 -19.269 13.519 1.00 58.22 132 PRO A N 1
ATOM 1037 C CA . PRO A 1 132 ? -1.339 -20.169 14.138 1.00 58.22 132 PRO A CA 1
ATOM 1038 C C . PRO A 1 132 ? -1.703 -21.606 13.734 1.00 58.22 132 PRO A C 1
ATOM 1040 O O . PRO A 1 132 ? -2.891 -21.903 13.562 1.00 58.22 132 PRO A O 1
ATOM 1043 N N . PRO A 1 133 ? -0.709 -22.491 13.530 1.00 57.47 133 PRO A N 1
ATOM 1044 C CA . PRO A 1 133 ? -0.993 -23.889 13.234 1.00 57.47 133 PRO A CA 1
ATOM 1045 C C . PRO A 1 133 ? -2.000 -24.418 14.265 1.00 57.47 133 PRO A C 1
ATOM 1047 O O . PRO A 1 133 ? -1.916 -24.010 15.431 1.00 57.47 133 PRO A O 1
ATOM 1050 N N . PRO A 1 134 ? -2.963 -25.266 13.853 1.00 61.50 134 PRO A N 1
ATOM 1051 C CA . PRO A 1 134 ? -3.960 -25.804 14.766 1.00 61.50 134 PRO A CA 1
ATOM 1052 C C . PRO A 1 134 ? -3.231 -26.356 15.984 1.00 61.50 134 PRO A C 1
ATOM 1054 O O . PRO A 1 134 ? -2.329 -27.187 15.859 1.00 61.50 134 PRO A O 1
ATOM 1057 N N . SER A 1 135 ? -3.563 -25.812 17.155 1.00 55.91 135 SER A N 1
ATOM 1058 C CA . SER A 1 135 ? -3.018 -26.296 18.414 1.00 55.91 135 SER A CA 1
ATOM 1059 C C . SER A 1 135 ? -3.280 -27.802 18.467 1.00 55.91 135 SER A C 1
ATOM 1061 O O . SER A 1 135 ? -4.402 -28.207 18.141 1.00 55.91 135 SER A O 1
ATOM 1063 N N . PRO A 1 136 ? -2.288 -28.644 18.815 1.00 66.56 136 PRO A N 1
ATOM 1064 C CA . PRO A 1 136 ? -2.549 -30.065 18.988 1.00 66.56 136 PRO A CA 1
ATOM 1065 C C . PRO A 1 136 ? -3.740 -30.213 19.945 1.00 66.56 136 PRO A C 1
ATOM 1067 O O . PRO A 1 136 ? -3.826 -29.432 20.902 1.00 66.56 136 PRO A O 1
ATOM 1070 N N . PRO A 1 137 ? -4.686 -31.131 19.669 1.00 58.59 137 PRO A N 1
ATOM 1071 C CA . PRO A 1 137 ? -5.886 -31.273 20.479 1.00 58.59 137 PRO A CA 1
ATOM 1072 C C . PRO A 1 137 ? -5.463 -31.398 21.939 1.00 58.59 137 PRO A C 1
ATOM 1074 O O . PRO A 1 137 ? -4.704 -32.304 22.289 1.00 58.59 137 PRO A O 1
ATOM 1077 N N . GLN A 1 138 ? -5.912 -30.459 22.779 1.00 57.16 138 GLN A N 1
ATOM 1078 C CA . GLN A 1 138 ? -5.825 -30.622 24.222 1.00 57.16 138 GLN A CA 1
ATOM 1079 C C . GLN A 1 138 ? -6.610 -31.889 24.536 1.00 57.16 138 GLN A C 1
ATOM 1081 O O . GLN A 1 138 ? -7.841 -31.894 24.506 1.00 57.16 138 GLN A O 1
ATOM 1086 N N . MET A 1 139 ? -5.886 -32.987 24.752 1.00 54.91 139 MET A N 1
ATOM 1087 C CA . MET A 1 139 ? -6.481 -34.192 25.298 1.00 54.91 139 MET A CA 1
ATOM 1088 C C . MET A 1 139 ? -7.147 -33.789 26.616 1.00 54.91 139 MET A C 1
ATOM 1090 O O . MET A 1 139 ? -6.550 -33.021 27.380 1.00 54.91 139 MET A O 1
ATOM 1094 N N . PRO A 1 140 ? -8.389 -34.231 26.866 1.00 51.12 140 PRO A N 1
ATOM 1095 C CA . PRO A 1 140 ? -9.120 -33.830 28.053 1.00 51.12 140 PRO A CA 1
ATOM 1096 C C . PRO A 1 140 ? -8.279 -34.151 29.285 1.00 51.12 140 PRO A C 1
ATOM 1098 O O . PRO A 1 140 ? -7.754 -35.258 29.419 1.00 51.12 140 PRO A O 1
ATOM 1101 N N . ALA A 1 141 ? -8.139 -33.161 30.167 1.00 53.78 141 ALA A N 1
ATOM 1102 C CA . ALA A 1 141 ? -7.545 -33.344 31.475 1.00 53.78 141 ALA A CA 1
ATOM 1103 C C . ALA A 1 141 ? -8.316 -34.458 32.193 1.00 53.78 141 ALA A C 1
ATOM 1105 O O . ALA A 1 141 ? -9.437 -34.257 32.664 1.00 53.78 141 ALA A O 1
ATOM 1106 N N . VAL A 1 142 ? -7.720 -35.648 32.248 1.00 49.59 142 VAL A N 1
ATOM 1107 C CA . VAL A 1 142 ? -8.167 -36.710 33.140 1.00 49.59 142 VAL A CA 1
ATOM 1108 C C . VAL A 1 142 ? -7.889 -36.201 34.547 1.00 49.59 142 VAL A C 1
ATOM 1110 O O . VAL A 1 142 ? -6.763 -36.248 35.040 1.00 49.59 142 VAL A O 1
ATOM 1113 N N . VAL A 1 143 ? -8.927 -35.665 35.185 1.00 54.00 143 VAL A N 1
ATOM 1114 C CA . VAL A 1 143 ? -8.964 -35.500 36.634 1.00 54.00 143 VAL A CA 1
ATOM 1115 C C . VAL A 1 143 ? -8.976 -36.909 37.216 1.00 54.00 143 VAL A C 1
ATOM 1117 O O . VAL A 1 143 ? -10.029 -37.512 37.390 1.00 54.00 143 VAL A O 1
ATOM 1120 N N . SER A 1 144 ? -7.795 -37.455 37.486 1.00 40.91 144 SER A N 1
ATOM 1121 C CA . SER A 1 144 ? -7.651 -38.555 38.430 1.00 40.91 144 SER A CA 1
ATOM 1122 C C . SER A 1 144 ? -6.942 -37.997 39.647 1.00 40.91 144 SER A C 1
ATOM 1124 O O . SER A 1 144 ? -5.721 -37.850 39.671 1.00 40.91 144 SER A O 1
ATOM 1126 N N . GLY A 1 145 ? -7.741 -37.633 40.647 1.00 47.28 145 GLY A N 1
ATOM 1127 C CA . GLY A 1 145 ? -7.231 -37.371 41.978 1.00 47.28 145 GLY A CA 1
ATOM 1128 C C . GLY A 1 145 ? -6.422 -38.573 42.465 1.00 47.28 145 GLY A C 1
ATOM 1129 O O . GLY A 1 145 ? -6.886 -39.705 42.404 1.00 47.28 145 GLY A O 1
ATOM 1130 N N . ASN A 1 146 ? -5.227 -38.262 42.959 1.00 51.53 146 ASN A N 1
ATOM 1131 C CA . ASN A 1 146 ? -4.437 -39.009 43.931 1.00 51.53 146 ASN A CA 1
ATOM 1132 C C . ASN A 1 146 ? -4.078 -40.461 43.569 1.00 51.53 146 ASN A C 1
ATOM 1134 O O . ASN A 1 146 ? -4.837 -41.380 43.845 1.00 51.53 146 ASN A O 1
ATOM 1138 N N . GLN A 1 147 ? -2.821 -40.689 43.187 1.00 42.50 147 GLN A N 1
ATOM 1139 C CA . GLN A 1 147 ? -1.882 -41.338 44.107 1.00 42.50 147 GLN A CA 1
ATOM 1140 C C . GLN A 1 147 ? -0.431 -41.160 43.648 1.00 42.50 147 GLN A C 1
ATOM 1142 O O . GLN A 1 147 ? -0.114 -41.114 42.465 1.00 42.50 147 GLN A O 1
ATOM 1147 N N . SER A 1 148 ? 0.408 -40.971 44.663 1.00 53.88 148 SER A N 1
ATOM 1148 C CA . SER A 1 148 ? 1.863 -40.854 44.650 1.00 53.88 148 SER A CA 1
ATOM 1149 C C . SER A 1 148 ? 2.531 -42.102 44.038 1.00 53.88 148 SER A C 1
ATOM 1151 O O . SER A 1 148 ? 1.857 -43.027 43.612 1.00 53.88 148 SER A O 1
ATOM 1153 N N . TYR A 1 149 ? 3.863 -42.144 44.058 1.00 52.72 149 TYR A N 1
ATOM 1154 C CA . TYR A 1 149 ? 4.731 -43.289 43.720 1.00 52.72 149 TYR A CA 1
ATOM 1155 C C . TYR A 1 149 ? 5.017 -43.532 42.224 1.00 52.72 149 TYR A C 1
ATOM 1157 O O . TYR A 1 149 ? 4.560 -44.508 41.647 1.00 52.72 149 TYR A O 1
ATOM 1165 N N . ALA A 1 150 ? 5.888 -42.714 41.623 1.00 47.09 150 ALA A N 1
ATOM 1166 C CA . ALA A 1 150 ? 6.921 -43.211 40.693 1.00 47.09 150 ALA A CA 1
ATOM 1167 C C . ALA A 1 150 ? 7.933 -42.108 40.328 1.00 47.09 150 ALA A C 1
ATOM 1169 O O . ALA A 1 150 ? 8.136 -41.766 39.167 1.00 47.09 150 ALA A O 1
ATOM 1170 N N . LEU A 1 151 ? 8.598 -41.544 41.336 1.00 50.47 151 LEU A N 1
ATOM 1171 C CA . LEU A 1 151 ? 9.917 -40.942 41.149 1.00 50.47 151 LEU A CA 1
ATOM 1172 C C . LEU A 1 151 ? 10.938 -41.925 41.723 1.00 50.47 151 LEU A C 1
ATOM 1174 O O . LEU A 1 151 ? 10.802 -42.317 42.880 1.00 50.47 151 LEU A O 1
ATOM 1178 N N . ARG A 1 152 ? 11.965 -42.235 40.919 1.00 51.94 152 ARG A N 1
ATOM 1179 C CA . ARG A 1 152 ? 13.140 -43.103 41.158 1.00 51.94 152 ARG A CA 1
ATOM 1180 C C . ARG A 1 152 ? 13.043 -44.516 40.584 1.00 51.94 152 ARG A C 1
ATOM 1182 O O . ARG A 1 152 ? 12.703 -45.456 41.285 1.00 51.94 152 ARG A O 1
ATOM 1189 N N . LEU A 1 153 ? 13.494 -44.661 39.340 1.00 49.56 153 LEU A N 1
ATOM 1190 C CA . LEU A 1 153 ? 14.118 -45.892 38.835 1.00 49.56 153 LEU A CA 1
ATOM 1191 C C . LEU A 1 153 ? 15.197 -45.524 37.796 1.00 49.56 153 LEU A C 1
ATOM 1193 O O . LEU A 1 153 ? 15.193 -45.958 36.653 1.00 49.56 153 LEU A O 1
ATOM 1197 N N . LEU A 1 154 ? 16.127 -44.671 38.222 1.00 50.47 154 LEU A N 1
ATOM 1198 C CA . LEU A 1 154 ? 17.442 -44.483 37.609 1.00 50.47 154 LEU A CA 1
ATOM 1199 C C . LEU A 1 154 ? 18.453 -44.720 38.734 1.00 50.47 154 LEU A C 1
ATOM 1201 O O . LEU A 1 154 ? 18.783 -43.770 39.422 1.00 50.47 154 LEU A O 1
ATOM 1205 N N . ASP A 1 155 ? 18.782 -45.986 39.017 1.00 54.22 155 ASP A N 1
ATOM 1206 C CA . ASP A 1 155 ? 20.038 -46.447 39.658 1.00 54.22 155 ASP A CA 1
ATOM 1207 C C . ASP A 1 155 ? 19.883 -47.843 40.274 1.00 54.22 155 ASP A C 1
ATOM 1209 O O . ASP A 1 155 ? 19.950 -48.051 41.485 1.00 54.22 155 ASP A O 1
ATOM 1213 N N . SER A 1 156 ? 19.677 -48.867 39.453 1.00 53.41 156 SER A N 1
ATOM 1214 C CA . SER A 1 156 ? 19.901 -50.236 39.922 1.00 53.41 156 SER A CA 1
ATOM 1215 C C . SER A 1 156 ? 20.486 -51.064 38.794 1.00 53.41 156 SER A C 1
ATOM 1217 O O . SER A 1 156 ? 19.783 -51.517 37.897 1.00 53.41 156 SER A O 1
ATOM 1219 N N . LYS A 1 157 ? 21.814 -51.227 38.834 1.00 59.22 157 LYS A N 1
ATOM 1220 C CA . LYS A 1 157 ? 22.523 -52.204 38.004 1.00 59.22 157 LYS A CA 1
ATOM 1221 C C . LYS A 1 157 ? 21.978 -53.602 38.324 1.00 59.22 157 LYS A C 1
ATOM 1223 O O . LYS A 1 157 ? 21.845 -53.924 39.509 1.00 59.22 157 LYS A O 1
ATOM 1228 N N . PRO A 1 158 ? 21.707 -54.448 37.320 1.00 61.12 158 PRO A N 1
ATOM 1229 C CA . PRO A 1 158 ? 21.276 -55.813 37.576 1.00 61.12 158 PRO A CA 1
ATOM 1230 C C . PRO A 1 158 ? 22.407 -56.598 38.255 1.00 61.12 158 PRO A C 1
ATOM 1232 O O . PRO A 1 158 ? 23.548 -56.605 37.790 1.00 61.12 158 PRO A O 1
ATOM 1235 N N . LYS A 1 159 ? 22.093 -57.257 39.376 1.00 57.38 159 LYS A N 1
ATOM 1236 C CA . LYS A 1 159 ? 22.938 -58.308 39.954 1.00 57.38 159 LYS A CA 1
ATOM 1237 C C . LYS A 1 159 ? 22.550 -59.627 39.297 1.00 57.38 159 LYS A C 1
ATOM 1239 O O . LYS A 1 159 ? 21.502 -60.177 39.618 1.00 57.38 159 LYS A O 1
ATOM 1244 N N . TYR A 1 160 ? 23.401 -60.120 38.408 1.00 60.34 160 TYR A N 1
ATOM 1245 C CA . TYR A 1 160 ? 23.272 -61.463 37.850 1.00 60.34 160 TYR A CA 1
ATOM 1246 C C . TYR A 1 160 ? 23.666 -62.503 38.898 1.00 60.34 160 TYR A C 1
ATOM 1248 O O . TYR A 1 160 ? 24.640 -62.317 39.636 1.00 60.34 160 TYR A O 1
ATOM 1256 N N . THR A 1 161 ? 22.906 -63.593 38.976 1.00 67.56 161 THR A N 1
ATOM 1257 C CA . THR A 1 161 ? 23.218 -64.718 39.866 1.00 67.56 161 THR A CA 1
ATOM 1258 C C . THR A 1 161 ? 23.563 -65.945 39.037 1.00 67.56 161 THR A C 1
ATOM 1260 O O . THR A 1 161 ? 23.140 -66.088 37.897 1.00 67.56 161 THR A O 1
ATOM 1263 N N . LYS A 1 162 ? 24.359 -66.854 39.608 1.00 57.81 162 LYS A N 1
ATOM 1264 C CA . LYS A 1 162 ? 25.012 -67.981 38.913 1.00 57.81 162 LYS A CA 1
ATOM 1265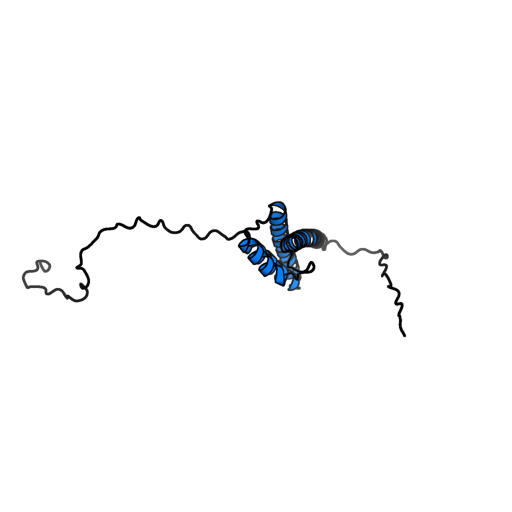 C C . LYS A 1 162 ? 24.059 -69.068 38.365 1.00 57.81 162 LYS A C 1
ATOM 1267 O O . LYS A 1 162 ? 24.511 -70.169 38.080 1.00 57.81 162 LYS A O 1
ATOM 1272 N N . LYS A 1 163 ? 22.756 -68.793 38.286 1.00 60.72 163 LYS A N 1
ATOM 1273 C CA . LYS A 1 163 ? 21.713 -69.688 37.766 1.00 60.72 163 LYS A CA 1
ATOM 1274 C C . LYS A 1 163 ? 20.967 -69.103 36.560 1.00 60.72 163 LYS A C 1
ATOM 1276 O O . LYS A 1 163 ? 19.953 -69.669 36.168 1.00 60.72 163 LYS A O 1
ATOM 1281 N N . ASP A 1 164 ? 21.437 -67.994 35.988 1.00 60.44 164 ASP A N 1
ATOM 1282 C CA . ASP A 1 164 ? 20.844 -67.443 34.769 1.00 60.44 164 ASP A CA 1
ATOM 1283 C C . ASP A 1 164 ? 21.132 -68.362 33.558 1.00 60.44 164 ASP A C 1
ATOM 1285 O O . ASP A 1 164 ? 22.301 -68.593 33.243 1.00 60.44 164 ASP A O 1
ATOM 1289 N N . PRO A 1 165 ? 20.099 -68.876 32.859 1.00 59.06 165 PRO A N 1
ATOM 1290 C CA . PRO A 1 165 ? 20.229 -69.871 31.787 1.00 59.06 165 PRO A CA 1
ATOM 1291 C C . PRO A 1 165 ? 20.670 -69.296 30.426 1.00 59.06 165 PRO A C 1
ATOM 1293 O O . PRO A 1 165 ? 20.547 -69.969 29.413 1.00 59.06 165 PRO A O 1
ATOM 1296 N N . MET A 1 166 ? 21.191 -68.064 30.367 1.00 58.91 166 MET A N 1
ATOM 1297 C CA . MET A 1 166 ? 21.712 -67.464 29.120 1.00 58.91 166 MET A CA 1
ATOM 1298 C C . MET A 1 166 ? 23.179 -67.839 28.812 1.00 58.91 166 MET A C 1
ATOM 1300 O O . MET A 1 166 ? 23.858 -67.109 28.095 1.00 58.91 166 MET A O 1
ATOM 1304 N N . TRP A 1 167 ? 23.682 -68.946 29.366 1.00 55.06 167 TRP A N 1
ATOM 1305 C CA . TRP A 1 167 ? 25.058 -69.435 29.168 1.00 55.06 167 TRP A CA 1
ATOM 1306 C C . TRP A 1 167 ? 25.148 -70.950 28.894 1.00 55.06 167 TRP A C 1
ATOM 1308 O O . TRP A 1 167 ? 26.182 -71.553 29.178 1.00 55.06 167 TRP A O 1
ATOM 1318 N N . GLU A 1 168 ? 24.108 -71.560 28.323 1.00 46.12 168 GLU A N 1
ATOM 1319 C CA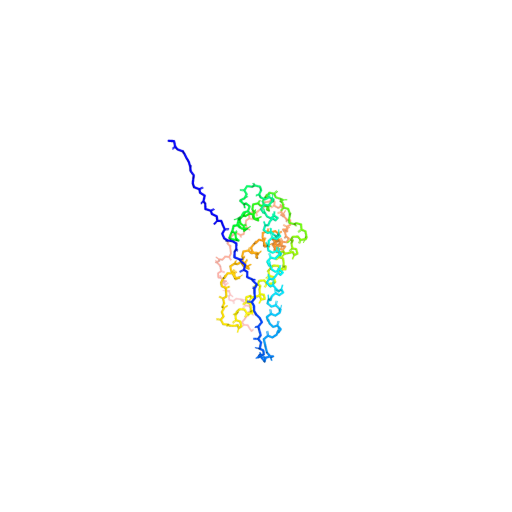 . GLU A 1 168 ? 24.248 -72.824 27.573 1.00 46.12 168 GLU A CA 1
ATOM 1320 C C . GLU A 1 168 ? 24.039 -72.585 26.076 1.00 46.12 168 GLU A C 1
ATOM 1322 O O . GLU A 1 168 ? 23.124 -71.801 25.729 1.00 46.12 168 GLU A O 1
#

Radius of gyration: 32.72 Å; Cα contacts (8 Å, |Δi|>4): 104; chains: 1; bounding box: 38×121×79 Å

Secondary structure (DSSP, 8-state):
-------PPP-------------SSSHHHHHHHHHHHHHHHHHHHHHHHHHHHH-TTS-TT--TTTHHHHHHHHHHTTPPPPHHHHHHHHHHHHHHHHHHHHHHHTT---HHHHHHHHHHHHHHHHHS--PPPPPPP----------------S-------TT-STT-

Organism: NCBI:txid1690606

Foldseek 3Di:
DDDDDDDDDDDDDDDDDDDDDDDDDPPPLVVLLVVLVVLLVVLVLVLLCVLCVLPVVDDSDDDLVCLLVSLLVCVVVVNADDPVNLVSLVSNLVSLVSNQVSCVVVVHRDVVSVSNNVSSVSSNCSNDVPPDDPDDPPDPPPPDDDDDDDDDDPDDDDDDDPPPPPPD